Protein AF-A0A934BGP1-F1 (afdb_monomer_lite)

Structure (mmCIF, N/CA/C/O backbone):
data_AF-A0A934BGP1-F1
#
_entry.id   AF-A0A934BGP1-F1
#
loop_
_atom_site.group_PDB
_atom_site.id
_atom_site.type_symbol
_atom_site.label_atom_id
_atom_site.label_alt_id
_atom_site.label_comp_id
_atom_site.label_asym_id
_atom_site.label_entity_id
_atom_site.label_seq_id
_atom_site.pdbx_PDB_ins_code
_atom_site.Cartn_x
_atom_site.Cartn_y
_atom_site.Cartn_z
_atom_site.occupancy
_atom_site.B_iso_or_equiv
_atom_site.auth_seq_id
_atom_site.auth_comp_id
_atom_site.auth_asym_id
_atom_site.auth_atom_id
_atom_site.pdbx_PDB_model_num
ATOM 1 N N . MET A 1 1 ? -6.617 18.128 6.363 1.00 78.12 1 MET A N 1
ATOM 2 C CA . MET A 1 1 ? -7.043 16.733 6.546 1.00 78.12 1 MET A CA 1
ATOM 3 C C . MET A 1 1 ? -6.365 15.890 5.482 1.00 78.12 1 MET A C 1
ATOM 5 O O . MET A 1 1 ? -6.581 16.139 4.301 1.00 78.12 1 MET A O 1
ATOM 9 N N . SER A 1 2 ? -5.489 14.978 5.884 1.00 89.94 2 SER A N 1
ATOM 10 C CA . SER A 1 2 ? -4.869 13.987 5.008 1.00 89.94 2 SER A CA 1
ATOM 11 C C . SER A 1 2 ? -5.881 12.904 4.613 1.00 89.94 2 SER A C 1
ATOM 13 O O . SER A 1 2 ? -6.931 12.754 5.242 1.00 89.94 2 SER A O 1
ATOM 15 N N . ALA A 1 3 ? -5.560 12.117 3.583 1.00 90.25 3 ALA A N 1
ATOM 16 C CA . ALA A 1 3 ? -6.382 10.968 3.205 1.00 90.25 3 ALA A CA 1
ATOM 17 C C . ALA A 1 3 ? -6.531 9.964 4.364 1.00 90.25 3 ALA A C 1
ATOM 19 O O . ALA A 1 3 ? -7.623 9.452 4.585 1.00 90.25 3 ALA A O 1
ATOM 20 N N . LEU A 1 4 ? -5.465 9.740 5.142 1.00 89.50 4 LEU A N 1
ATOM 21 C CA . LEU A 1 4 ? -5.479 8.812 6.276 1.00 89.50 4 LEU A CA 1
ATOM 22 C C . LEU A 1 4 ? -6.340 9.318 7.439 1.00 89.50 4 LEU A C 1
ATOM 24 O O . LEU A 1 4 ? -7.095 8.533 8.002 1.00 89.50 4 LEU A O 1
ATOM 28 N N . GLU A 1 5 ? -6.291 10.617 7.752 1.00 93.25 5 GLU A N 1
ATOM 29 C CA . GLU A 1 5 ? -7.188 11.236 8.745 1.00 93.25 5 GLU A CA 1
ATOM 30 C C . GLU A 1 5 ? -8.650 11.092 8.309 1.00 93.25 5 GLU A C 1
ATOM 32 O O . GLU A 1 5 ? -9.501 10.661 9.083 1.00 93.25 5 GLU A O 1
ATOM 37 N N . ARG A 1 6 ? -8.937 11.360 7.028 1.00 94.38 6 ARG A N 1
ATOM 38 C CA . ARG A 1 6 ? -10.288 11.192 6.490 1.00 94.38 6 ARG A CA 1
ATOM 39 C C . ARG A 1 6 ? -10.756 9.741 6.563 1.00 94.38 6 ARG A C 1
ATOM 41 O O . ARG A 1 6 ? -11.925 9.497 6.847 1.00 94.38 6 ARG A O 1
ATOM 48 N N . TRP A 1 7 ? -9.883 8.782 6.265 1.00 90.88 7 TRP A N 1
ATOM 49 C CA . TRP A 1 7 ? -10.217 7.365 6.384 1.00 90.88 7 TRP A CA 1
ATOM 50 C C . TRP A 1 7 ? -10.498 6.998 7.832 1.00 90.88 7 TRP A C 1
ATOM 52 O O . TRP A 1 7 ? -11.514 6.371 8.090 1.00 90.88 7 TRP A O 1
ATOM 62 N N . TYR A 1 8 ? -9.661 7.436 8.770 1.00 89.94 8 TYR A N 1
ATOM 63 C CA . TYR A 1 8 ? -9.880 7.205 10.193 1.00 89.94 8 TYR A CA 1
ATOM 64 C C . TYR A 1 8 ? -11.264 7.702 10.647 1.00 89.94 8 TYR A C 1
ATOM 66 O O . TYR A 1 8 ? -12.017 6.939 11.250 1.00 89.94 8 TYR A O 1
ATOM 74 N N . ASP A 1 9 ? -11.655 8.916 10.250 1.00 92.88 9 ASP A N 1
ATOM 75 C CA . ASP A 1 9 ? -12.956 9.510 10.595 1.00 92.88 9 ASP A CA 1
ATOM 76 C C . ASP A 1 9 ? -14.169 8.742 10.038 1.00 92.88 9 ASP A C 1
ATOM 78 O O . ASP A 1 9 ? -15.270 8.821 10.586 1.00 92.88 9 ASP A O 1
ATOM 82 N N . LEU A 1 10 ? -14.004 8.014 8.929 1.00 92.25 10 LEU A N 1
ATOM 83 C CA . LEU A 1 10 ? -15.079 7.228 8.312 1.00 92.25 10 LEU A CA 1
ATOM 84 C C . LEU A 1 10 ? -15.305 5.878 9.006 1.00 92.25 10 LEU A C 1
ATOM 86 O O . LEU A 1 10 ? -16.345 5.245 8.798 1.00 92.25 10 LEU A O 1
ATOM 90 N N . PHE A 1 11 ? -14.344 5.412 9.803 1.00 87.00 11 PHE A N 1
ATOM 91 C CA . PHE A 1 11 ? -14.390 4.085 10.401 1.00 87.00 11 PHE A CA 1
ATOM 92 C C . PHE A 1 11 ? -15.136 4.093 11.738 1.00 87.00 11 PHE A C 1
ATOM 94 O O . PHE A 1 11 ? -14.924 4.923 12.617 1.00 87.00 11 PHE A O 1
ATOM 101 N N . LYS A 1 12 ? -16.013 3.101 11.918 1.00 88.69 12 LYS A N 1
ATOM 102 C CA . LYS A 1 12 ? -16.650 2.825 13.213 1.00 88.69 12 LYS A CA 1
ATOM 103 C C . LYS A 1 12 ? -15.659 2.134 14.150 1.00 88.69 12 LYS A C 1
ATOM 105 O O . LYS A 1 12 ? -14.734 1.464 13.689 1.00 88.69 12 LYS A O 1
ATOM 110 N N . LYS A 1 13 ? -15.896 2.222 15.467 1.00 82.94 13 LYS A N 1
ATOM 111 C CA . LYS A 1 13 ? -15.128 1.461 16.471 1.00 82.94 13 LYS A CA 1
ATOM 112 C C . LYS A 1 13 ? -15.081 -0.028 16.110 1.00 82.94 13 LYS A C 1
ATOM 114 O O . LYS A 1 13 ? -16.120 -0.632 15.865 1.00 82.94 13 LYS A O 1
ATOM 119 N N . GLY A 1 14 ? -13.869 -0.586 16.053 1.00 80.44 14 GLY A N 1
ATOM 120 C CA . GLY A 1 14 ? -13.607 -1.978 15.660 1.00 80.44 14 GLY A CA 1
ATOM 121 C C . GLY A 1 14 ? -13.642 -2.264 14.152 1.00 80.44 14 GLY A C 1
ATOM 122 O O . GLY A 1 14 ? -13.555 -3.425 13.759 1.00 80.44 14 GLY A O 1
ATOM 123 N N . GLY A 1 15 ? -13.799 -1.247 13.299 1.00 83.25 15 GLY A N 1
ATOM 124 C CA . GLY A 1 15 ? -13.739 -1.406 11.846 1.00 83.25 15 GLY A CA 1
ATOM 125 C C . GLY A 1 15 ? -12.326 -1.731 11.360 1.00 83.25 15 GLY A C 1
ATOM 126 O O . GLY A 1 15 ? -11.357 -1.209 11.892 1.00 83.25 15 GLY A O 1
ATOM 127 N N . ILE A 1 16 ? -12.210 -2.560 10.321 1.00 82.12 16 ILE A N 1
ATOM 128 C CA . ILE A 1 16 ? -10.936 -3.115 9.844 1.00 82.12 16 ILE A CA 1
ATOM 129 C C . ILE A 1 16 ? -10.552 -2.501 8.493 1.00 82.12 16 ILE A C 1
ATOM 131 O O . ILE A 1 16 ? -11.271 -2.676 7.508 1.00 82.12 16 ILE A O 1
ATOM 135 N N . LEU A 1 17 ? -9.417 -1.797 8.432 1.00 84.56 17 LEU A N 1
ATOM 136 C CA . LEU A 1 17 ? -8.855 -1.246 7.194 1.00 84.56 17 LEU A CA 1
ATOM 137 C C . LEU A 1 17 ? -7.928 -2.282 6.565 1.00 84.56 17 LEU A C 1
ATOM 139 O O . LEU A 1 17 ? -6.904 -2.668 7.131 1.00 84.56 17 LEU A O 1
ATOM 143 N N . ARG A 1 18 ? -8.284 -2.688 5.352 1.00 81.06 18 ARG A N 1
ATOM 144 C CA . ARG A 1 18 ? -7.477 -3.538 4.483 1.00 81.06 18 ARG A CA 1
ATOM 145 C C . ARG A 1 18 ? -7.125 -2.681 3.275 1.00 81.06 18 ARG A C 1
ATOM 147 O O . ARG A 1 18 ? -8.010 -2.337 2.499 1.00 81.06 18 ARG A O 1
ATOM 154 N N . GLY A 1 19 ? -5.882 -2.232 3.182 1.00 78.38 19 GLY A N 1
ATOM 155 C CA . GLY A 1 19 ? -5.428 -1.520 1.989 1.00 78.38 19 GLY A CA 1
ATOM 156 C C . GLY A 1 19 ? -4.894 -2.503 0.961 1.00 78.38 19 GLY A C 1
ATOM 157 O O . GLY A 1 19 ? -4.896 -3.710 1.187 1.00 78.38 19 GLY A O 1
ATOM 158 N N . SER A 1 20 ? -4.236 -1.977 -0.062 1.00 76.62 20 SER A N 1
ATOM 159 C CA . SER A 1 20 ? -3.092 -2.646 -0.663 1.00 76.62 20 SER A CA 1
ATOM 160 C C . SER A 1 20 ? -2.219 -1.587 -1.351 1.00 76.62 20 SER A C 1
ATOM 162 O O . SER A 1 20 ? -2.759 -0.759 -2.077 1.00 76.62 20 SER A O 1
ATOM 164 N N . VAL A 1 21 ? -0.911 -1.519 -1.045 1.00 78.62 21 VAL A N 1
ATOM 165 C CA . VAL A 1 21 ? 0.056 -0.552 -1.629 1.00 78.62 21 VAL A CA 1
ATOM 166 C C . VAL A 1 21 ? 1.403 -1.207 -1.987 1.00 78.62 21 VAL A C 1
ATOM 168 O O . VAL A 1 21 ? 1.733 -2.235 -1.385 1.00 78.62 21 VAL A O 1
ATOM 171 N N . PRO A 1 22 ? 2.190 -0.657 -2.936 1.00 78.44 22 PRO A N 1
ATOM 172 C CA . PRO A 1 22 ? 3.471 -1.250 -3.327 1.00 78.44 22 PRO A CA 1
ATOM 173 C C . PRO A 1 22 ? 4.431 -1.329 -2.141 1.00 78.44 22 PRO A C 1
ATOM 175 O O . PRO A 1 22 ? 4.510 -0.387 -1.356 1.00 78.44 22 PRO A O 1
ATOM 178 N N . ASP A 1 23 ? 5.149 -2.449 -2.017 1.00 82.56 23 ASP A N 1
ATOM 179 C CA . ASP A 1 23 ? 6.149 -2.667 -0.965 1.00 82.56 23 ASP A CA 1
ATOM 180 C C . ASP A 1 23 ? 7.532 -2.290 -1.502 1.00 82.56 23 ASP A C 1
ATOM 182 O O . ASP A 1 23 ? 8.148 -3.045 -2.260 1.00 82.56 23 ASP A O 1
ATOM 186 N N . PHE A 1 24 ? 8.015 -1.110 -1.112 1.00 87.25 24 PHE A N 1
ATOM 187 C CA . PHE A 1 24 ? 9.269 -0.556 -1.615 1.00 87.25 24 PHE A CA 1
ATOM 188 C C . PHE A 1 24 ? 10.482 -1.448 -1.328 1.00 87.25 24 PHE A C 1
ATOM 190 O O . PHE A 1 24 ? 11.349 -1.600 -2.186 1.00 87.25 24 PHE A O 1
ATOM 197 N N . LYS A 1 25 ? 10.542 -2.082 -0.148 1.00 85.25 25 LYS A N 1
ATOM 198 C CA . LYS A 1 25 ? 11.663 -2.962 0.217 1.00 85.25 25 LYS A CA 1
ATOM 199 C C . LYS A 1 25 ? 11.733 -4.151 -0.732 1.00 85.25 25 LYS A C 1
ATOM 201 O O . LYS A 1 25 ? 12.800 -4.448 -1.265 1.00 85.25 25 LYS A O 1
ATOM 206 N N . ALA A 1 26 ? 10.595 -4.795 -0.965 1.00 79.50 26 ALA A N 1
ATOM 207 C CA . ALA A 1 26 ? 10.537 -5.933 -1.868 1.00 79.50 26 ALA A CA 1
ATOM 208 C C . ALA A 1 26 ? 10.819 -5.509 -3.326 1.00 79.50 26 ALA A C 1
ATOM 210 O O . ALA A 1 26 ? 11.488 -6.238 -4.052 1.00 79.50 26 ALA A O 1
ATOM 211 N N . LEU A 1 27 ? 10.383 -4.314 -3.750 1.00 83.06 27 LEU A N 1
ATOM 212 C CA . LEU A 1 27 ? 10.713 -3.769 -5.074 1.00 83.06 27 LEU A CA 1
ATOM 213 C C . LEU A 1 27 ? 12.225 -3.571 -5.242 1.00 83.06 27 LEU A C 1
ATOM 215 O O . LEU A 1 27 ? 12.785 -3.945 -6.271 1.00 83.06 27 LEU A O 1
ATOM 219 N N . CYS A 1 28 ? 12.907 -3.052 -4.220 1.00 89.06 28 CYS A N 1
ATOM 220 C CA . CYS A 1 28 ? 14.364 -2.942 -4.218 1.00 89.06 28 CYS A CA 1
ATOM 221 C C . CYS A 1 28 ? 15.045 -4.311 -4.344 1.00 89.06 28 CYS A C 1
ATOM 223 O O . CYS A 1 28 ? 15.940 -4.460 -5.173 1.00 89.06 28 CYS A O 1
ATOM 225 N N . GLU A 1 29 ? 14.620 -5.309 -3.563 1.00 83.62 29 GLU A N 1
ATOM 226 C CA . GLU A 1 29 ? 15.148 -6.682 -3.643 1.00 83.62 29 GLU A CA 1
ATOM 227 C C . GLU A 1 29 ? 14.993 -7.247 -5.062 1.00 83.62 29 GLU A C 1
ATOM 229 O O . GLU A 1 29 ? 15.972 -7.673 -5.676 1.00 83.62 29 GLU A O 1
ATOM 234 N N . TYR A 1 30 ? 13.801 -7.114 -5.644 1.00 78.88 30 TYR A N 1
ATOM 235 C CA . TYR A 1 30 ? 13.529 -7.541 -7.013 1.00 78.88 30 TYR A CA 1
ATOM 236 C C . TYR A 1 30 ? 14.395 -6.837 -8.052 1.00 78.88 30 TYR A C 1
ATOM 238 O O . TYR A 1 30 ? 14.925 -7.482 -8.958 1.00 78.88 30 TYR A O 1
ATOM 246 N N . TYR A 1 31 ? 14.550 -5.517 -7.954 1.00 86.12 31 TYR A N 1
ATOM 247 C CA . TYR A 1 31 ? 15.387 -4.787 -8.897 1.00 86.12 31 TYR A CA 1
ATOM 248 C C . TYR A 1 31 ? 16.852 -5.208 -8.785 1.00 86.12 31 TYR A C 1
ATOM 250 O O . TYR A 1 31 ? 17.542 -5.329 -9.799 1.00 86.12 31 TYR A O 1
ATOM 258 N N . MET A 1 32 ? 17.333 -5.460 -7.567 1.00 88.25 32 MET A N 1
ATOM 259 C CA . MET A 1 32 ? 18.703 -5.912 -7.345 1.00 88.25 32 MET A CA 1
ATOM 260 C C . MET A 1 32 ? 18.971 -7.289 -7.957 1.00 88.25 32 MET A C 1
ATOM 262 O O . MET A 1 32 ? 20.061 -7.498 -8.492 1.00 88.25 32 MET A O 1
ATOM 266 N N . GLU A 1 33 ? 17.983 -8.181 -7.935 1.00 84.06 33 GLU A N 1
ATOM 267 C CA . GLU A 1 33 ? 18.070 -9.525 -8.513 1.00 84.06 33 GLU A CA 1
ATOM 268 C C . GLU A 1 33 ? 17.885 -9.539 -10.035 1.00 84.06 33 GLU A C 1
ATOM 270 O O . GLU A 1 33 ? 18.648 -10.177 -10.756 1.00 84.06 33 GLU A O 1
ATOM 275 N N . THR A 1 34 ? 16.870 -8.837 -10.536 1.00 83.62 34 THR A N 1
ATOM 276 C CA . THR A 1 34 ? 16.401 -8.995 -11.922 1.00 83.62 34 THR A CA 1
ATOM 277 C C . THR A 1 34 ? 16.871 -7.896 -12.859 1.00 83.62 34 THR A C 1
ATOM 279 O O . THR A 1 34 ? 16.858 -8.084 -14.074 1.00 83.62 34 THR A O 1
ATOM 282 N N . ARG A 1 35 ? 17.243 -6.729 -12.315 1.00 87.62 35 ARG A N 1
ATOM 283 C CA . ARG A 1 35 ? 17.506 -5.493 -13.074 1.00 87.62 35 ARG A CA 1
ATOM 284 C C . ARG A 1 35 ? 16.339 -5.061 -13.969 1.00 87.62 35 ARG A C 1
ATOM 286 O O . ARG A 1 35 ? 16.526 -4.250 -14.873 1.00 87.62 35 ARG A O 1
ATOM 293 N N . ASN A 1 36 ? 15.131 -5.568 -13.717 1.00 83.31 36 ASN A N 1
ATOM 294 C CA . ASN A 1 36 ? 13.951 -5.218 -14.490 1.00 83.31 36 ASN A CA 1
ATOM 295 C C . ASN A 1 36 ? 13.392 -3.874 -14.013 1.00 83.31 36 ASN A C 1
ATOM 297 O O . ASN A 1 36 ? 12.666 -3.784 -13.022 1.00 83.31 36 ASN A O 1
ATOM 301 N N . LEU A 1 37 ? 13.752 -2.825 -14.744 1.00 88.62 37 LEU A N 1
ATOM 302 C CA . LEU A 1 37 ? 13.325 -1.461 -14.464 1.00 88.62 37 LEU A CA 1
ATOM 303 C C . LEU A 1 37 ? 11.875 -1.182 -14.898 1.00 88.62 37 LEU A C 1
ATOM 305 O O . LEU A 1 37 ? 11.213 -0.343 -14.296 1.00 88.62 37 LEU A O 1
ATOM 309 N N . GLU A 1 38 ? 11.353 -1.901 -15.892 1.00 83.69 38 GLU A N 1
ATOM 310 C CA . GLU A 1 38 ? 9.983 -1.717 -16.391 1.00 83.69 38 GLU A CA 1
ATOM 311 C C . GLU A 1 38 ? 8.946 -2.064 -15.314 1.00 83.69 38 GLU A C 1
ATOM 313 O O . GLU A 1 38 ? 8.048 -1.271 -15.023 1.00 83.69 38 GLU A O 1
ATOM 318 N N . THR A 1 39 ? 9.137 -3.193 -14.625 1.00 80.31 39 THR A N 1
ATOM 319 C CA . THR A 1 39 ? 8.308 -3.571 -13.469 1.00 80.31 39 THR A CA 1
ATOM 320 C C . THR A 1 39 ? 8.393 -2.527 -12.351 1.00 80.31 39 THR A C 1
ATOM 322 O O . THR A 1 39 ? 7.384 -2.222 -11.713 1.00 80.31 39 THR A O 1
ATOM 325 N N . MET A 1 40 ? 9.575 -1.941 -12.123 1.00 83.75 40 MET A N 1
ATOM 326 C CA . MET A 1 40 ? 9.753 -0.887 -11.119 1.00 83.75 40 MET A CA 1
ATOM 327 C C . MET A 1 40 ? 8.945 0.362 -11.469 1.00 83.75 40 MET A C 1
ATOM 329 O O . MET A 1 40 ? 8.297 0.927 -10.592 1.00 83.75 40 MET A O 1
ATOM 333 N N . TYR A 1 41 ? 8.936 0.773 -12.739 1.00 86.56 41 TYR A N 1
ATOM 334 C CA . TYR A 1 41 ? 8.154 1.924 -13.185 1.00 86.56 41 TYR A CA 1
ATOM 335 C C . TYR A 1 41 ? 6.662 1.725 -12.972 1.00 86.56 41 TYR A C 1
ATOM 337 O O . TYR A 1 41 ? 6.021 2.586 -12.373 1.00 86.56 41 TYR A O 1
ATOM 345 N N . CYS A 1 42 ? 6.131 0.575 -13.387 1.00 82.44 42 CYS A N 1
ATOM 346 C CA . CYS A 1 42 ? 4.717 0.275 -13.198 1.00 82.44 42 CYS A CA 1
ATOM 347 C C . CYS A 1 42 ? 4.335 0.278 -11.708 1.00 82.44 42 CYS A C 1
ATOM 349 O O . CYS A 1 42 ? 3.301 0.826 -11.330 1.00 82.44 42 CYS A O 1
ATOM 351 N N . ALA A 1 43 ? 5.172 -0.304 -10.844 1.00 81.44 43 ALA A N 1
ATOM 352 C CA . ALA A 1 43 ? 4.883 -0.382 -9.416 1.00 81.44 43 ALA A CA 1
ATOM 353 C C . ALA A 1 43 ? 5.002 0.976 -8.701 1.00 81.44 43 ALA A C 1
ATOM 355 O O . ALA A 1 43 ? 4.200 1.270 -7.814 1.00 81.44 43 ALA A O 1
ATOM 356 N N . LEU A 1 44 ? 5.980 1.807 -9.073 1.00 87.19 44 LEU A N 1
ATOM 357 C CA . LEU A 1 44 ? 6.255 3.080 -8.396 1.00 87.19 44 LEU A CA 1
ATOM 358 C C . LEU A 1 44 ? 5.433 4.250 -8.927 1.00 87.19 44 LEU A C 1
ATOM 360 O O . LEU A 1 44 ? 5.131 5.157 -8.158 1.00 87.19 44 LEU A O 1
ATOM 364 N N . TYR A 1 45 ? 5.087 4.238 -10.213 1.00 88.31 45 TYR A N 1
ATOM 365 C CA . TYR A 1 45 ? 4.467 5.381 -10.884 1.00 88.31 45 TYR A CA 1
ATOM 366 C C . TYR A 1 45 ? 3.068 5.083 -11.428 1.00 88.31 45 TYR A C 1
ATOM 368 O O . TYR A 1 45 ? 2.385 6.004 -11.871 1.00 88.31 45 TYR A O 1
ATOM 376 N N . GLY A 1 46 ? 2.603 3.835 -11.333 1.00 84.56 46 GLY A N 1
ATOM 377 C CA . GLY A 1 46 ? 1.373 3.384 -11.979 1.00 84.56 46 GLY A CA 1
ATOM 378 C C . GLY A 1 46 ? 1.583 3.134 -13.474 1.00 84.56 46 GLY A C 1
ATOM 379 O O . GLY A 1 46 ? 2.689 3.279 -14.001 1.00 84.56 46 GLY A O 1
ATOM 380 N N . GLY A 1 47 ? 0.514 2.746 -14.169 1.00 82.69 47 GLY A N 1
ATOM 381 C CA . GLY A 1 47 ? 0.569 2.497 -15.614 1.00 82.69 47 GLY A CA 1
ATOM 382 C C . GLY A 1 47 ? 0.642 3.770 -16.461 1.00 82.69 47 GLY A C 1
ATOM 383 O O . GLY A 1 47 ? 1.086 3.702 -17.602 1.00 82.69 47 GLY A O 1
ATOM 384 N N . GLN A 1 48 ? 0.241 4.926 -15.913 1.00 88.44 48 GLN A N 1
ATOM 385 C CA . GLN A 1 48 ? 0.250 6.239 -16.582 1.00 88.44 48 GLN A CA 1
ATOM 386 C C . GLN A 1 48 ? -0.492 6.275 -17.932 1.00 88.44 48 GLN A C 1
ATOM 388 O O . GLN A 1 48 ? -0.257 7.146 -18.767 1.00 88.44 48 GLN A O 1
ATOM 393 N N . ASP A 1 49 ? -1.401 5.330 -18.152 1.00 87.88 49 ASP A N 1
ATOM 394 C CA . ASP A 1 49 ? -2.202 5.189 -19.369 1.00 87.88 49 ASP A CA 1
ATOM 395 C C . ASP A 1 49 ? -3.488 6.030 -19.327 1.00 87.88 49 ASP A C 1
ATOM 397 O O . ASP A 1 49 ? -4.135 6.249 -20.351 1.00 87.88 49 ASP A O 1
ATOM 401 N N . ASN A 1 50 ? -3.864 6.523 -18.145 1.00 90.38 50 ASN A N 1
ATOM 402 C CA . ASN A 1 50 ? -4.988 7.424 -17.939 1.00 90.38 50 ASN A CA 1
ATOM 403 C C . ASN A 1 50 ? -4.797 8.280 -16.669 1.00 90.38 50 ASN A C 1
ATOM 405 O O . ASN A 1 50 ? -4.013 7.905 -15.795 1.00 90.38 50 ASN A O 1
ATOM 409 N N . PRO A 1 51 ? -5.546 9.393 -16.509 1.00 89.94 51 PRO A N 1
ATOM 410 C CA . PRO A 1 51 ? -5.389 10.315 -15.377 1.00 89.94 51 PRO A CA 1
ATOM 411 C C . PRO A 1 51 ? -5.571 9.696 -13.983 1.00 89.94 51 PRO A C 1
ATOM 413 O O . PRO A 1 51 ? -5.117 10.278 -13.003 1.00 89.94 51 PRO A O 1
ATOM 416 N N . GLY A 1 52 ? -6.246 8.548 -13.876 1.00 86.75 52 GLY A N 1
ATOM 417 C CA . GLY A 1 52 ? -6.465 7.843 -12.612 1.00 86.75 52 GLY A CA 1
ATOM 418 C C . GLY A 1 52 ? -5.409 6.785 -12.283 1.00 86.75 52 GLY A C 1
ATOM 419 O O . GLY A 1 52 ? -5.430 6.247 -11.180 1.00 86.75 52 GLY A O 1
ATOM 420 N N . ASN A 1 53 ? -4.494 6.472 -13.203 1.00 83.69 53 ASN A N 1
ATOM 421 C CA . ASN A 1 53 ? -3.515 5.396 -13.044 1.00 83.69 53 ASN A CA 1
ATOM 422 C C . ASN A 1 53 ? -2.116 5.937 -12.724 1.00 83.69 53 ASN A C 1
ATOM 424 O O . ASN A 1 53 ? -1.150 5.693 -13.449 1.00 83.69 53 ASN A O 1
ATOM 428 N N . TYR A 1 54 ? -2.031 6.694 -11.630 1.00 88.00 54 TYR A N 1
ATOM 429 C CA . TYR A 1 54 ? -0.786 7.251 -11.113 1.00 88.00 54 TYR A CA 1
ATOM 430 C C . TYR A 1 54 ? -0.593 6.871 -9.650 1.00 88.00 54 TYR A C 1
ATOM 432 O O . TYR A 1 54 ? -1.484 7.040 -8.816 1.00 88.00 54 TYR A O 1
ATOM 440 N N . HIS A 1 55 ? 0.606 6.397 -9.323 1.00 86.50 55 HIS A N 1
ATOM 441 C CA . HIS A 1 55 ? 1.028 6.209 -7.940 1.00 86.50 55 HIS A CA 1
ATOM 442 C C . HIS A 1 55 ? 1.818 7.441 -7.496 1.00 86.50 55 HIS A C 1
ATOM 444 O O . HIS A 1 55 ? 2.900 7.727 -7.999 1.00 86.50 55 HIS A O 1
ATOM 450 N N . HIS A 1 56 ? 1.259 8.197 -6.553 1.00 88.06 56 HIS A N 1
ATOM 451 C CA . HIS A 1 56 ? 1.881 9.428 -6.051 1.00 88.06 56 HIS A CA 1
ATOM 452 C C . HIS A 1 56 ? 2.824 9.198 -4.871 1.00 88.06 56 HIS A C 1
ATOM 454 O O . HIS A 1 56 ? 3.545 10.107 -4.463 1.00 88.06 56 HIS A O 1
ATOM 460 N N . TRP A 1 57 ? 2.780 8.005 -4.284 1.00 88.56 57 TRP A N 1
ATOM 461 C CA . TRP A 1 57 ? 3.533 7.681 -3.090 1.00 88.56 57 TRP A CA 1
ATOM 462 C C . TRP A 1 57 ? 3.839 6.189 -3.032 1.00 88.56 57 TRP A C 1
ATOM 464 O O . TRP A 1 57 ? 3.100 5.367 -3.574 1.00 88.56 57 TRP A O 1
ATOM 474 N N . CYS A 1 58 ? 4.922 5.845 -2.346 1.00 86.00 58 CYS A N 1
ATOM 475 C CA . CYS A 1 58 ? 5.323 4.472 -2.098 1.00 86.00 58 CYS A CA 1
ATOM 476 C C . CYS A 1 58 ? 5.742 4.330 -0.635 1.00 86.00 58 CYS A C 1
ATOM 478 O O . CYS A 1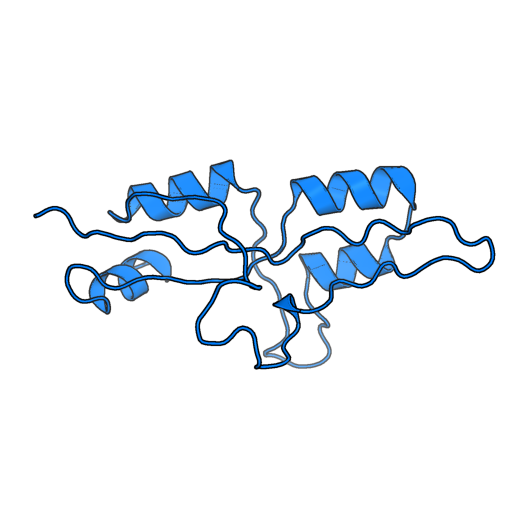 58 ? 6.253 5.273 -0.025 1.00 86.00 58 CYS A O 1
ATOM 480 N N . TRP A 1 59 ? 5.517 3.151 -0.072 1.00 86.44 59 TRP A N 1
ATOM 481 C CA . TRP A 1 59 ? 5.829 2.853 1.314 1.00 86.44 59 TRP A CA 1
ATOM 482 C C . TRP A 1 59 ? 6.690 1.599 1.408 1.00 86.44 59 TRP A C 1
ATOM 484 O O . TRP A 1 59 ? 6.527 0.650 0.643 1.00 86.44 59 TRP A O 1
ATOM 494 N N . ASP A 1 60 ? 7.562 1.561 2.408 1.00 87.44 60 ASP A N 1
ATOM 495 C CA . ASP A 1 60 ? 7.858 0.300 3.072 1.00 87.44 60 ASP A CA 1
ATOM 496 C C . ASP A 1 60 ? 6.888 0.101 4.249 1.00 87.44 60 ASP A C 1
ATOM 498 O O . ASP A 1 60 ? 6.120 0.993 4.629 1.00 87.44 60 ASP A O 1
ATOM 502 N N . PHE A 1 61 ? 6.894 -1.097 4.827 1.00 84.06 61 PHE A N 1
ATOM 503 C CA . PHE A 1 61 ? 5.961 -1.420 5.902 1.00 84.06 61 PHE A CA 1
ATOM 504 C C . PHE A 1 61 ? 6.120 -0.512 7.128 1.00 84.06 61 PHE A C 1
ATOM 506 O O . PHE A 1 61 ? 5.113 -0.0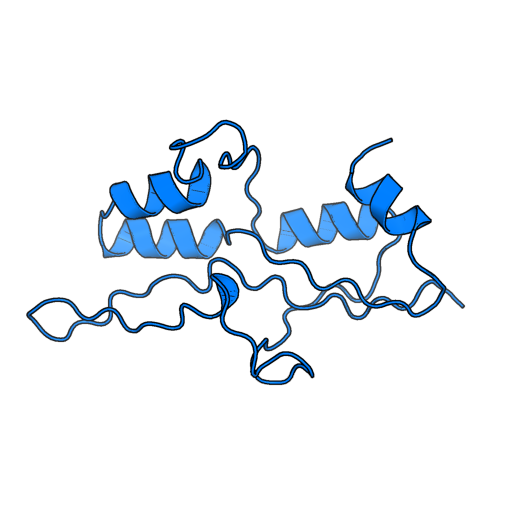62 7.669 1.00 84.06 61 PHE A O 1
ATOM 513 N N . GLU A 1 62 ? 7.349 -0.208 7.547 1.00 91.12 62 GLU A N 1
ATOM 514 C CA . GLU A 1 62 ? 7.592 0.594 8.751 1.00 91.12 62 GLU A CA 1
ATOM 515 C C . GLU A 1 62 ? 7.102 2.034 8.578 1.00 91.12 62 GLU A C 1
ATOM 517 O O . GLU A 1 62 ? 6.483 2.600 9.485 1.00 91.12 62 GLU A O 1
ATOM 522 N N . LYS A 1 63 ? 7.304 2.628 7.395 1.00 93.25 63 LYS A N 1
ATOM 523 C CA . LYS A 1 63 ? 6.803 3.970 7.105 1.00 93.25 63 LYS A CA 1
ATOM 524 C C . LYS A 1 63 ? 5.280 4.004 7.042 1.00 93.25 63 LYS A C 1
ATOM 526 O O . LYS A 1 63 ? 4.689 4.902 7.638 1.00 93.25 63 LYS A O 1
ATOM 531 N N . LEU A 1 64 ? 4.644 3.039 6.367 1.00 90.38 64 LEU A N 1
ATOM 532 C CA . LEU A 1 64 ? 3.179 2.956 6.319 1.00 90.38 64 LEU A CA 1
ATOM 533 C C . LEU A 1 64 ? 2.593 2.764 7.718 1.00 90.38 64 LEU A C 1
ATOM 535 O O . LEU A 1 64 ? 1.631 3.434 8.087 1.00 90.38 64 LEU A O 1
ATOM 539 N N . LYS A 1 65 ? 3.195 1.870 8.506 1.00 89.75 65 LYS A N 1
ATOM 540 C CA . LYS A 1 65 ? 2.808 1.617 9.890 1.00 89.75 65 LYS A CA 1
ATOM 541 C C . LYS A 1 65 ? 2.831 2.891 10.715 1.00 89.75 65 LYS A C 1
ATOM 543 O O . LYS A 1 65 ? 1.818 3.236 11.314 1.00 89.75 65 LYS A O 1
ATOM 548 N N . LYS A 1 66 ? 3.951 3.611 10.683 1.00 94.38 66 LYS A N 1
ATOM 549 C CA . LYS A 1 66 ? 4.107 4.874 11.402 1.00 94.38 66 LYS A CA 1
ATOM 550 C C . LYS A 1 66 ? 3.064 5.911 10.982 1.00 94.38 66 LYS A C 1
ATOM 552 O O . LYS A 1 66 ? 2.516 6.596 11.841 1.00 94.38 66 LYS A O 1
ATOM 557 N N . ASP A 1 67 ? 2.785 6.028 9.684 1.00 93.44 67 ASP A N 1
ATOM 558 C CA . ASP A 1 67 ? 1.803 6.991 9.175 1.00 93.44 67 ASP A CA 1
ATOM 559 C C . ASP A 1 67 ? 0.384 6.645 9.641 1.00 93.44 67 ASP A C 1
ATOM 561 O O . ASP A 1 67 ? -0.346 7.524 10.095 1.00 93.44 67 ASP A O 1
ATOM 565 N N . LEU A 1 68 ? 0.009 5.365 9.610 1.00 91.44 68 LEU A N 1
ATOM 566 C CA . LEU A 1 68 ? -1.280 4.909 10.125 1.00 91.44 68 LEU A CA 1
ATOM 567 C C . LEU A 1 68 ? -1.382 5.130 11.642 1.00 91.44 68 LEU A C 1
ATOM 569 O O . LEU A 1 68 ? -2.342 5.737 12.114 1.00 91.44 68 LEU A O 1
ATOM 573 N N . GLU A 1 69 ? -0.379 4.710 12.412 1.00 93.31 69 GLU A N 1
ATOM 574 C CA . GLU A 1 69 ? -0.360 4.890 13.870 1.00 93.31 69 GLU A CA 1
ATOM 575 C C . GLU A 1 69 ? -0.440 6.368 14.273 1.00 93.31 69 GLU A C 1
ATOM 577 O O . GLU A 1 69 ? -1.107 6.707 15.251 1.00 93.31 69 GLU A O 1
ATOM 582 N N . SER A 1 70 ? 0.155 7.266 13.479 1.00 95.25 70 SER A N 1
ATOM 583 C CA . SER A 1 70 ? 0.094 8.712 13.722 1.00 95.25 70 SER A CA 1
ATOM 584 C C . SER A 1 70 ? -1.314 9.310 13.626 1.00 95.25 70 SER A C 1
ATOM 586 O O . SER A 1 70 ? -1.577 10.314 14.284 1.00 95.25 70 SER A O 1
ATOM 588 N N . VAL A 1 71 ? -2.228 8.687 12.869 1.00 94.19 71 VAL A N 1
ATOM 589 C CA . VAL A 1 71 ? -3.631 9.131 12.761 1.00 94.19 71 VAL A CA 1
ATOM 590 C C . VAL A 1 71 ? -4.573 8.398 13.725 1.00 94.19 71 VAL A C 1
ATOM 592 O O . VAL A 1 71 ? -5.770 8.658 13.722 1.00 94.19 71 VAL A O 1
ATOM 595 N N . GLY A 1 72 ? -4.050 7.505 14.574 1.00 92.00 72 GLY A N 1
ATOM 596 C CA . GLY A 1 72 ? -4.815 6.813 15.622 1.00 92.00 72 GLY A CA 1
ATOM 597 C C . GLY A 1 72 ? -5.188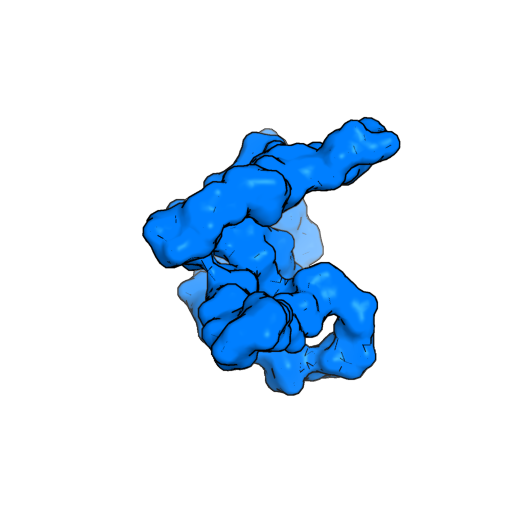 5.364 15.306 1.00 92.00 72 GLY A C 1
ATOM 598 O O . GLY A 1 72 ? -5.840 4.700 16.115 1.00 92.00 72 GLY A O 1
ATOM 599 N N . PHE A 1 73 ? -4.767 4.845 14.155 1.00 88.56 73 PHE A N 1
ATOM 600 C CA . PHE A 1 73 ? -4.885 3.429 13.830 1.00 88.56 73 PHE A CA 1
ATOM 601 C C . PHE A 1 73 ? -3.963 2.570 14.729 1.00 88.56 73 PHE A C 1
ATOM 603 O O . PHE A 1 73 ? -2.890 3.006 15.129 1.00 88.56 73 PHE A O 1
ATOM 610 N N . VAL A 1 74 ? -4.362 1.337 15.062 1.00 87.81 74 VAL A N 1
ATOM 611 C CA . VAL A 1 74 ? -3.603 0.412 15.937 1.00 87.81 74 VAL A CA 1
ATOM 612 C C . VAL A 1 74 ? -3.548 -1.026 15.394 1.00 87.81 74 VAL A C 1
ATOM 614 O O . VAL A 1 74 ? -4.269 -1.379 14.467 1.00 87.81 74 VAL A O 1
ATOM 617 N N . ASN A 1 75 ? -2.702 -1.878 15.986 1.00 87.75 75 ASN A N 1
ATOM 618 C CA . ASN A 1 75 ? -2.427 -3.257 15.539 1.00 87.75 75 ASN A CA 1
ATOM 619 C C . ASN A 1 75 ? -2.121 -3.345 14.031 1.00 87.75 75 ASN A C 1
ATOM 621 O O . ASN A 1 75 ? -2.690 -4.148 13.282 1.00 87.75 75 ASN A O 1
ATOM 625 N N . VAL A 1 76 ? -1.206 -2.488 13.586 1.00 85.44 76 VAL A N 1
ATOM 626 C CA . VAL A 1 76 ? -0.672 -2.520 12.227 1.00 85.44 76 VAL A CA 1
ATOM 627 C C . VAL A 1 76 ? 0.200 -3.745 12.036 1.00 85.44 76 VAL A C 1
ATOM 629 O O . VAL A 1 76 ? 1.255 -3.867 12.658 1.00 85.44 76 VAL A O 1
ATOM 632 N N . GLN A 1 77 ? -0.234 -4.651 11.164 1.00 82.38 77 GLN A N 1
ATOM 633 C CA . GLN A 1 77 ? 0.428 -5.934 10.990 1.00 82.38 77 GLN A CA 1
ATOM 634 C C . GLN A 1 77 ? 0.389 -6.432 9.557 1.00 82.38 77 GLN A C 1
ATOM 636 O O . GLN A 1 77 ? -0.368 -5.944 8.728 1.00 82.38 77 GLN A O 1
ATOM 641 N N . ARG A 1 78 ? 1.204 -7.458 9.297 1.00 79.69 78 ARG A N 1
ATOM 642 C CA . ARG A 1 78 ? 1.205 -8.208 8.050 1.00 79.69 78 ARG A CA 1
ATOM 643 C C . ARG A 1 78 ? 0.235 -9.432 8.102 1.00 79.69 78 ARG A C 1
ATOM 645 O O . ARG A 1 78 ? 0.627 -10.471 8.592 1.00 79.69 78 ARG A O 1
ATOM 652 N N . ASP A 1 79 ? -0.991 -9.339 7.594 1.00 72.44 79 ASP A N 1
ATOM 653 C CA . ASP A 1 79 ? -1.962 -10.374 7.211 1.00 72.44 79 ASP A CA 1
ATOM 654 C C . ASP A 1 79 ? -1.644 -11.283 5.984 1.00 72.44 79 ASP A C 1
ATOM 656 O O . ASP A 1 79 ? -0.570 -11.302 5.366 1.00 72.44 79 ASP A O 1
ATOM 660 N N . ASP A 1 80 ? -2.615 -12.117 5.644 1.00 73.62 80 ASP A N 1
ATOM 661 C CA . ASP A 1 80 ? -2.623 -13.009 4.506 1.00 73.62 80 ASP A CA 1
ATOM 662 C C . ASP A 1 80 ? -3.935 -12.862 3.737 1.00 73.62 80 ASP A C 1
ATOM 664 O O . ASP A 1 80 ? -4.985 -13.348 4.155 1.00 73.62 80 ASP A O 1
ATOM 668 N N . ARG A 1 81 ? -3.858 -12.228 2.564 1.00 70.62 81 ARG A N 1
ATOM 669 C CA . ARG A 1 81 ? -4.998 -12.013 1.664 1.00 70.62 81 ARG A CA 1
ATOM 670 C C . ARG A 1 81 ? -5.721 -13.315 1.274 1.00 70.62 81 ARG A C 1
ATOM 672 O O . ARG A 1 81 ? -6.893 -13.280 0.926 1.00 70.62 81 ARG A O 1
ATOM 679 N N . ASN A 1 82 ? -5.069 -14.477 1.358 1.00 74.69 82 ASN A N 1
ATOM 680 C CA . ASN A 1 82 ? -5.720 -15.766 1.084 1.00 74.69 82 ASN A CA 1
ATOM 681 C C . ASN A 1 82 ? -6.612 -16.266 2.231 1.00 74.69 82 ASN A C 1
ATOM 683 O O . ASN A 1 82 ? -7.369 -17.214 2.041 1.00 74.69 82 ASN A O 1
ATOM 687 N N . LYS A 1 83 ? -6.535 -15.641 3.409 1.00 79.19 83 LYS A N 1
ATOM 688 C CA . LYS A 1 83 ? -7.334 -15.976 4.596 1.00 79.19 83 LYS A CA 1
ATOM 689 C C . LYS A 1 83 ? -8.492 -15.003 4.825 1.00 79.19 83 LYS A C 1
ATOM 691 O O . LYS A 1 83 ? -9.133 -15.057 5.872 1.00 79.19 83 LYS A O 1
ATOM 696 N N . THR A 1 84 ? -8.756 -14.110 3.874 1.00 75.94 84 THR A N 1
ATOM 697 C CA . THR A 1 84 ? -9.817 -13.106 3.992 1.00 75.94 84 THR A CA 1
ATOM 698 C C . THR A 1 84 ? -11.142 -13.611 3.435 1.00 75.94 84 THR A C 1
ATOM 700 O O . THR A 1 84 ? -11.199 -14.500 2.586 1.00 75.94 84 THR A O 1
ATOM 703 N N . GLU A 1 85 ? -12.239 -12.994 3.869 1.00 83.56 85 GLU A N 1
ATOM 704 C CA . GLU A 1 85 ? -13.592 -13.279 3.381 1.00 83.56 85 GLU A CA 1
ATOM 705 C C . GLU A 1 85 ? -13.758 -13.033 1.869 1.00 83.56 85 GLU A C 1
ATOM 707 O O . GLU A 1 85 ? -14.596 -13.651 1.212 1.00 83.56 85 GLU A O 1
ATOM 712 N N . HIS A 1 86 ? -12.917 -12.167 1.299 1.00 77.44 86 HIS A N 1
ATOM 713 C CA . HIS A 1 86 ? -12.895 -11.806 -0.117 1.00 77.44 86 HIS A CA 1
ATOM 714 C C . HIS A 1 86 ? -11.758 -12.497 -0.893 1.00 77.44 86 HIS A C 1
ATOM 716 O O . HIS A 1 86 ? -11.476 -12.124 -2.030 1.00 77.44 86 HIS A O 1
ATOM 722 N N . ALA A 1 87 ? -11.129 -13.541 -0.336 1.00 79.00 87 ALA A N 1
ATOM 723 C CA . ALA A 1 87 ? -10.036 -14.272 -0.990 1.00 79.00 87 ALA A CA 1
ATOM 724 C C . ALA A 1 87 ? -10.414 -14.875 -2.363 1.00 79.00 87 ALA A C 1
ATOM 726 O O . ALA A 1 87 ? -9.542 -15.155 -3.191 1.00 79.00 87 ALA A O 1
ATOM 727 N N . HIS A 1 88 ? -11.709 -15.036 -2.638 1.00 80.69 88 HIS A N 1
ATOM 728 C CA . HIS A 1 88 ? -12.243 -15.494 -3.919 1.00 80.69 88 HIS A CA 1
ATOM 729 C C . HIS A 1 88 ? -12.207 -14.421 -5.028 1.00 80.69 88 HIS A C 1
ATOM 731 O O . HIS A 1 88 ? -12.204 -14.768 -6.209 1.00 80.69 88 HIS A O 1
ATOM 737 N N . ALA A 1 89 ? -12.172 -13.131 -4.679 1.00 77.81 89 ALA A N 1
ATOM 738 C CA . ALA A 1 89 ? -12.229 -12.029 -5.638 1.00 77.81 89 ALA A CA 1
ATOM 739 C C . ALA A 1 89 ? -10.859 -11.771 -6.277 1.00 77.81 89 ALA A C 1
ATOM 741 O O . ALA A 1 89 ? -9.892 -11.527 -5.561 1.00 77.81 89 ALA A O 1
ATOM 742 N N . ARG A 1 90 ? -10.774 -11.809 -7.615 1.00 67.00 90 ARG A N 1
ATOM 743 C CA . ARG A 1 90 ? -9.534 -11.557 -8.367 1.00 67.00 90 ARG A CA 1
ATOM 744 C C . ARG A 1 90 ? -9.239 -10.070 -8.533 1.00 67.00 90 ARG A C 1
ATOM 746 O O . ARG A 1 90 ? -10.004 -9.376 -9.190 1.00 67.00 90 ARG A O 1
ATOM 753 N N . ASP A 1 91 ? -8.116 -9.613 -7.989 1.00 69.88 91 ASP A N 1
ATOM 754 C CA . ASP A 1 91 ? -7.600 -8.251 -8.155 1.00 69.88 91 ASP A CA 1
ATOM 755 C C . ASP A 1 91 ? -6.070 -8.246 -8.358 1.00 69.88 91 ASP A C 1
ATOM 757 O O . ASP A 1 91 ? -5.426 -9.293 -8.413 1.00 69.88 91 ASP A O 1
ATOM 761 N N . TRP A 1 92 ? -5.464 -7.064 -8.482 1.00 64.31 92 TRP A N 1
ATOM 762 C CA . TRP A 1 92 ? -4.009 -6.944 -8.645 1.00 64.31 92 TRP A CA 1
ATOM 763 C C . TRP A 1 92 ? -3.220 -7.327 -7.382 1.00 64.31 92 TRP A C 1
ATOM 765 O O . TRP A 1 92 ? -2.045 -7.673 -7.490 1.00 64.31 92 TRP A O 1
ATOM 775 N N . SER A 1 93 ? -3.860 -7.363 -6.203 1.00 57.41 93 SER A N 1
ATOM 776 C CA . SER A 1 93 ? -3.255 -7.909 -4.974 1.00 57.41 93 SER A CA 1
ATOM 777 C C . SER A 1 93 ? -3.108 -9.436 -5.022 1.00 57.41 93 SER A C 1
ATOM 779 O O . SER A 1 93 ? -2.412 -10.035 -4.202 1.00 57.41 93 SER A O 1
ATOM 781 N N . LEU A 1 94 ? -3.752 -10.071 -6.007 1.00 53.28 94 LEU A N 1
ATOM 782 C CA . LEU A 1 94 ? -3.752 -11.505 -6.251 1.00 53.28 94 LEU A CA 1
ATOM 783 C C . LEU A 1 94 ? -2.698 -12.001 -7.222 1.00 53.28 94 LEU A C 1
ATOM 785 O O . LEU A 1 94 ? -2.659 -13.205 -7.490 1.00 53.28 94 LEU A O 1
ATOM 789 N N . ASN A 1 95 ? -1.855 -11.117 -7.745 1.00 52.84 95 ASN A N 1
ATOM 790 C CA . ASN A 1 95 ? -0.759 -11.503 -8.623 1.00 52.84 95 ASN A CA 1
ATOM 791 C C . ASN A 1 95 ? 0.369 -12.180 -7.823 1.00 52.84 95 ASN A C 1
ATOM 793 O O . ASN A 1 95 ? 1.519 -11.759 -7.823 1.00 52.84 95 ASN A O 1
ATOM 797 N N . TYR A 1 96 ? 0.026 -13.286 -7.159 1.00 46.16 96 TYR A N 1
ATOM 798 C CA . TYR A 1 96 ? 0.925 -14.369 -6.807 1.00 46.16 96 TYR A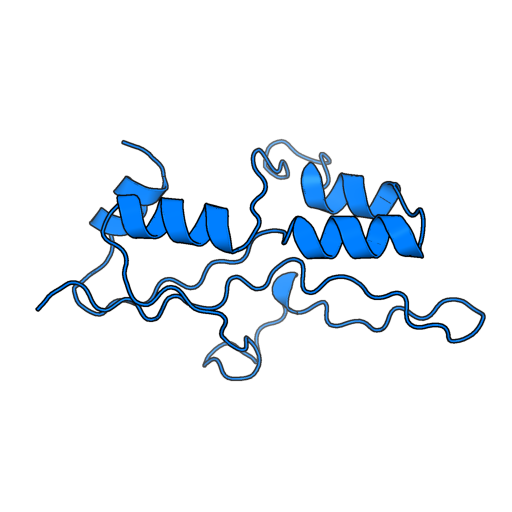 CA 1
ATOM 799 C C . TYR A 1 96 ? 1.274 -15.095 -8.099 1.00 46.16 96 TYR A C 1
ATOM 801 O O . TYR A 1 96 ? 0.650 -16.089 -8.467 1.00 46.16 96 TYR A O 1
ATOM 809 N N . MET A 1 97 ? 2.255 -14.589 -8.827 1.00 37.94 97 MET A N 1
ATOM 810 C CA . MET A 1 97 ? 2.840 -15.354 -9.914 1.00 37.94 97 MET A CA 1
ATOM 811 C C . MET A 1 97 ? 4.286 -15.648 -9.547 1.00 37.94 97 MET A C 1
ATOM 813 O O . MET A 1 97 ? 5.067 -14.707 -9.415 1.00 37.94 97 MET A O 1
ATOM 817 N N . PRO A 1 98 ? 4.713 -16.922 -9.460 1.00 43.03 98 PRO A N 1
ATOM 818 C CA . PRO A 1 98 ? 6.062 -17.219 -9.885 1.00 43.03 98 PRO A CA 1
ATOM 819 C C . PRO A 1 98 ? 6.044 -17.010 -11.401 1.00 43.03 98 PRO A C 1
ATOM 821 O O . PRO A 1 98 ? 5.794 -17.945 -12.160 1.00 43.03 98 PRO A O 1
ATOM 824 N N . TYR A 1 99 ? 6.219 -15.766 -11.853 1.00 43.16 99 TYR A N 1
ATOM 825 C CA . TYR A 1 99 ? 6.552 -15.546 -13.249 1.00 43.16 99 TYR A CA 1
ATOM 826 C C . TYR A 1 99 ? 7.960 -16.104 -13.382 1.00 43.16 99 TYR A C 1
ATOM 828 O O . TYR A 1 99 ? 8.915 -15.578 -12.822 1.00 43.16 99 TYR A O 1
ATOM 836 N N . ARG A 1 100 ? 8.071 -17.291 -13.962 1.00 49.66 100 ARG A N 1
ATOM 837 C CA . ARG A 1 100 ? 9.368 -17.913 -14.163 1.00 49.66 100 ARG A CA 1
ATOM 838 C C . ARG A 1 100 ? 9.937 -17.378 -15.460 1.00 49.66 100 ARG A C 1
ATOM 840 O O . ARG A 1 100 ? 9.197 -17.185 -16.423 1.00 49.66 100 ARG A O 1
ATOM 847 N N . ASP A 1 101 ? 11.236 -17.114 -15.490 1.00 50.06 101 ASP A N 1
ATOM 848 C CA . ASP A 1 101 ? 11.885 -16.871 -16.773 1.00 50.06 101 ASP A CA 1
ATOM 849 C C . ASP A 1 101 ? 11.860 -18.154 -17.632 1.00 50.06 101 ASP A C 1
ATOM 851 O O . ASP A 1 101 ? 11.474 -19.240 -17.185 1.00 50.06 101 ASP A O 1
ATOM 855 N N . LYS A 1 102 ? 12.322 -18.050 -18.882 1.00 40.75 102 LYS A N 1
ATOM 856 C CA . LYS A 1 102 ? 12.479 -19.198 -19.794 1.00 40.75 102 LYS A CA 1
ATOM 857 C C . LYS A 1 102 ? 13.378 -20.327 -19.250 1.00 40.75 102 LYS A C 1
ATOM 859 O O . LYS A 1 102 ? 13.383 -21.410 -19.823 1.00 40.75 102 LYS A O 1
ATOM 864 N N . ASN A 1 103 ? 14.127 -20.079 -18.173 1.00 54.03 103 ASN A N 1
ATOM 865 C CA . ASN A 1 103 ? 15.051 -21.010 -17.526 1.00 54.03 103 ASN A CA 1
ATOM 866 C C . ASN A 1 103 ? 14.509 -21.545 -16.188 1.00 54.03 103 ASN A C 1
ATOM 868 O O . ASN A 1 103 ? 15.245 -22.186 -15.440 1.00 54.03 103 ASN A O 1
ATOM 872 N N . ASN A 1 104 ? 13.226 -21.317 -15.888 1.00 47.22 104 ASN A N 1
ATOM 873 C CA . ASN A 1 104 ? 12.548 -21.786 -14.682 1.00 47.22 104 ASN A CA 1
ATOM 874 C C . ASN A 1 104 ? 13.016 -21.116 -13.371 1.00 47.22 104 ASN A C 1
ATOM 876 O O . ASN A 1 104 ? 12.624 -21.569 -12.288 1.00 47.22 104 ASN A O 1
ATOM 880 N N . ASN A 1 105 ? 13.793 -20.029 -13.441 1.00 44.31 105 ASN A N 1
ATOM 881 C CA . ASN A 1 105 ? 14.162 -19.236 -12.269 1.00 44.31 105 ASN A CA 1
ATOM 882 C C . ASN A 1 105 ? 12.930 -18.500 -11.748 1.00 44.31 105 ASN A C 1
ATOM 884 O O . ASN A 1 105 ? 12.134 -17.980 -12.528 1.00 44.31 105 ASN A O 1
ATOM 888 N N . ILE A 1 106 ? 12.761 -18.450 -10.428 1.00 45.53 106 ILE A N 1
ATOM 889 C CA . ILE A 1 106 ? 11.683 -17.672 -9.816 1.00 45.53 106 ILE A CA 1
ATOM 890 C C . ILE A 1 106 ? 12.034 -16.197 -10.017 1.00 45.53 106 ILE A C 1
ATOM 892 O O . ILE A 1 106 ? 12.959 -15.707 -9.376 1.00 45.53 106 ILE A O 1
ATOM 896 N N . LEU A 1 107 ? 11.309 -15.478 -10.878 1.00 41.72 107 LEU A N 1
ATOM 897 C CA . LEU A 1 107 ? 11.316 -14.022 -10.803 1.00 41.72 107 LEU A CA 1
ATOM 898 C C . LEU A 1 107 ? 10.401 -13.692 -9.632 1.00 41.72 107 LEU A C 1
ATOM 900 O O . LEU A 1 107 ? 9.179 -13.834 -9.715 1.00 41.72 107 LEU A O 1
ATOM 904 N N . LEU A 1 108 ? 11.021 -13.368 -8.501 1.00 37.31 108 LEU A N 1
ATOM 905 C CA . LEU A 1 108 ? 10.350 -12.975 -7.275 1.00 37.31 108 LEU A CA 1
ATOM 906 C C . LEU A 1 108 ? 9.662 -11.635 -7.519 1.00 37.31 108 LEU A C 1
ATOM 908 O O . LEU A 1 108 ? 10.166 -10.591 -7.124 1.00 37.31 108 LEU A O 1
ATOM 912 N N . ILE A 1 109 ? 8.495 -11.642 -8.165 1.00 38.97 109 ILE A N 1
ATOM 913 C CA . ILE A 1 109 ? 7.540 -10.551 -8.007 1.00 38.97 109 ILE A CA 1
ATOM 914 C C . ILE A 1 109 ? 7.163 -10.579 -6.527 1.00 38.97 109 ILE A C 1
ATOM 916 O O . ILE A 1 109 ? 6.328 -11.356 -6.072 1.00 38.97 109 ILE A O 1
ATOM 920 N N . VAL A 1 110 ? 7.952 -9.830 -5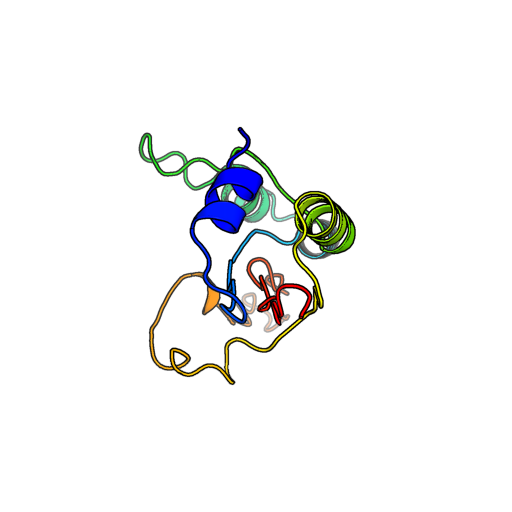.760 1.00 38.03 110 VAL A N 1
ATOM 921 C CA . VAL A 1 110 ? 7.537 -8.861 -4.763 1.00 38.03 110 VAL A CA 1
ATOM 922 C C . VAL A 1 110 ? 6.100 -9.103 -4.351 1.00 38.03 110 VAL A C 1
ATOM 924 O O . VAL A 1 110 ? 5.178 -8.935 -5.146 1.00 38.03 110 VAL A O 1
ATOM 927 N N . ASN A 1 111 ? 5.909 -9.388 -3.067 1.00 36.91 111 ASN A N 1
ATOM 928 C CA . ASN A 1 111 ? 4.647 -9.232 -2.341 1.00 36.91 111 ASN A CA 1
ATOM 929 C C . ASN A 1 111 ? 4.142 -7.763 -2.367 1.00 36.91 111 ASN A C 1
ATOM 931 O O . ASN A 1 111 ? 3.642 -7.244 -1.370 1.00 36.91 111 ASN A O 1
ATOM 935 N N . GLY A 1 112 ? 4.322 -7.060 -3.485 1.00 32.66 112 GLY A N 1
ATOM 936 C CA . GLY A 1 112 ? 4.191 -5.635 -3.716 1.00 32.66 112 GLY A CA 1
ATOM 937 C C . GLY A 1 112 ? 2.762 -5.287 -4.019 1.00 32.66 112 GLY A C 1
ATOM 938 O O . GLY A 1 112 ? 2.487 -4.673 -5.034 1.00 32.66 112 GLY A O 1
ATOM 939 N N . LEU A 1 113 ? 1.891 -5.790 -3.157 1.00 36.75 113 LEU A N 1
ATOM 940 C CA . LEU A 1 113 ? 0.695 -5.159 -2.651 1.00 36.75 113 LEU A CA 1
ATOM 941 C C . LEU A 1 113 ? 0.117 -6.128 -1.597 1.00 36.75 113 LEU A C 1
ATOM 943 O O . LEU A 1 113 ? -0.945 -6.723 -1.753 1.00 36.75 113 LEU A O 1
ATOM 947 N N . ARG A 1 114 ? 0.863 -6.360 -0.510 1.00 37.00 114 ARG A N 1
ATOM 948 C CA . ARG A 1 114 ? 0.269 -6.782 0.763 1.00 37.00 114 ARG A CA 1
ATOM 949 C C . ARG A 1 114 ? 0.157 -5.539 1.641 1.00 37.00 114 ARG A C 1
ATOM 951 O O . ARG A 1 114 ? 1.008 -5.341 2.506 1.00 37.00 114 ARG A O 1
ATOM 958 N N . VAL A 1 115 ? -0.918 -4.750 1.527 1.00 34.41 115 VAL A N 1
ATOM 959 C CA . VAL A 1 115 ? -1.470 -4.227 2.793 1.00 34.41 115 VAL A CA 1
ATOM 960 C C . VAL A 1 115 ? -2.347 -5.321 3.315 1.00 34.41 115 VAL A C 1
ATOM 962 O O . VAL A 1 115 ? -3.548 -5.474 3.153 1.00 34.41 115 VAL A O 1
ATOM 965 N N . ASN A 1 116 ? -1.619 -6.115 4.011 1.00 34.53 116 ASN A N 1
ATOM 966 C CA . ASN A 1 116 ? -2.099 -6.680 5.199 1.00 34.53 116 ASN A CA 1
ATOM 967 C C . ASN A 1 116 ? -2.792 -5.641 6.092 1.00 34.53 116 ASN A C 1
ATOM 969 O O . ASN A 1 116 ? -2.170 -4.857 6.794 1.00 34.53 116 ASN A O 1
ATOM 973 N N . LEU A 1 117 ? -4.107 -5.587 5.954 1.00 36.44 117 LEU A N 1
ATOM 974 C CA . LEU A 1 117 ? -5.013 -5.801 7.064 1.00 36.44 117 LEU A CA 1
ATOM 975 C C . LEU A 1 117 ? -4.463 -5.447 8.437 1.00 36.44 117 LEU A C 1
ATOM 977 O O . LEU A 1 117 ? -3.936 -6.250 9.209 1.00 36.44 117 LEU A O 1
ATOM 981 N N . LEU A 1 118 ? -4.667 -4.175 8.702 1.00 38.31 118 LEU A N 1
ATOM 982 C CA . LEU A 1 118 ? -4.563 -3.561 9.991 1.00 38.31 118 LEU A CA 1
ATOM 983 C C . LEU A 1 118 ? -5.717 -4.079 10.854 1.00 38.31 118 LEU A C 1
ATOM 985 O O . LEU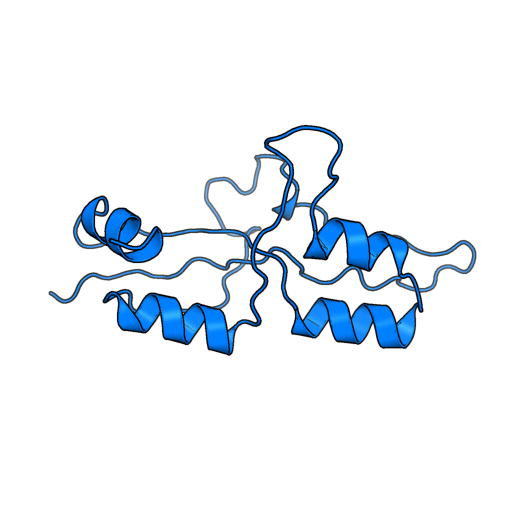 A 1 118 ? -6.883 -3.861 10.515 1.00 38.31 118 LEU A O 1
ATOM 989 N N . LEU A 1 119 ? -5.422 -4.770 11.957 1.00 34.94 119 LEU A N 1
ATOM 990 C CA . LEU A 1 119 ? -6.456 -5.261 12.872 1.00 34.94 119 LEU A CA 1
ATOM 991 C C . LEU A 1 119 ? -6.910 -4.114 13.774 1.00 34.94 119 LEU A C 1
ATOM 993 O O . LEU A 1 119 ? -6.587 -4.017 14.952 1.00 34.94 119 LEU A O 1
ATOM 997 N N . LEU A 1 120 ? -7.637 -3.190 13.170 1.00 45.56 120 LEU A N 1
ATOM 998 C CA . LEU A 1 120 ? -7.967 -1.910 13.759 1.00 45.56 120 LEU A CA 1
ATOM 999 C C . LEU A 1 120 ? -9.024 -2.013 14.837 1.00 45.56 120 LEU A C 1
ATOM 1001 O O . LEU A 1 120 ? -10.226 -1.966 14.597 1.00 45.56 120 LEU A O 1
ATOM 1005 N N . THR A 1 121 ? -8.566 -2.075 16.074 1.00 40.94 121 THR A N 1
ATOM 1006 C CA . THR A 1 121 ? -9.422 -1.789 17.213 1.00 40.94 121 THR A CA 1
ATOM 1007 C C . THR A 1 121 ? -9.236 -0.329 17.584 1.00 40.94 121 THR A C 1
ATOM 1009 O O . THR A 1 121 ? -8.248 0.013 18.222 1.00 40.94 121 THR A O 1
ATOM 1012 N N . LEU A 1 122 ? -10.172 0.555 17.224 1.00 38.16 122 LEU A N 1
ATOM 1013 C CA . LEU A 1 122 ? -10.252 1.856 17.901 1.00 38.16 122 LEU A CA 1
ATOM 1014 C C . LEU A 1 122 ? -10.180 1.615 19.417 1.00 38.16 122 LEU A C 1
ATOM 1016 O O . LEU A 1 122 ? -10.822 0.682 19.909 1.00 38.16 122 LEU A O 1
ATOM 1020 N N . LYS A 1 123 ? -9.355 2.405 20.124 1.00 41.25 123 LYS A N 1
ATOM 1021 C CA . LYS A 1 123 ? -9.225 2.345 21.589 1.00 41.25 123 LYS A CA 1
ATOM 1022 C C . LYS A 1 123 ? -10.630 2.234 22.198 1.00 41.25 123 LYS A C 1
ATOM 1024 O O . LYS A 1 123 ? -11.530 2.958 21.757 1.00 41.25 123 LYS A O 1
ATOM 1029 N N . GLN A 1 124 ? -10.786 1.296 23.138 1.00 45.16 124 GLN A N 1
ATOM 1030 C CA . GLN A 1 124 ? -12.027 1.084 23.894 1.00 45.16 124 GLN A CA 1
ATOM 1031 C C . GLN A 1 124 ? -12.632 2.433 24.303 1.00 45.16 124 GLN A C 1
ATOM 1033 O O . GLN A 1 124 ? -11.880 3.252 24.875 1.00 45.16 124 GLN A O 1
#

Secondary structure (DSSP, 8-state):
--HHHHHHHHPPTT--B-----BHHHHHHHHHHH--HHHHHHHHH---SSTT------B-HHHHHHHHHHTT--------GGGSTTTTS--GGG---EEE-TT--EEE---TT----B------

pLDDT: mean 73.78, std 19.59, range [32.66, 95.25]

Radius of gyration: 16.06 Å; chains: 1; bounding box: 35×38×44 Å

Foldseek 3Di:
DDPLLVVVVVDDAQRKDFWWAFAVVQLVVLCVPPVPVVVVCCRQFAPPPDPVGGHPDHDHQVRVVVVNVVSQWDQQDFDDCCPDPCVVDDDPLPPPDLPADPVRHRSPPGNTIPPPMRSGRRDD

Sequence (124 aa):
MSALERWYDLFKKGGILRGSVPDFKALCEYYMETRNLETMYCALYGGQDNPGNYHHWCWDFEKLKKDLESVGFVNVQRDDRNKTEHAHARDWSLNYMPYRDKNNNILLIVNGLRVNLLLLTLKQ